Protein AF-A0A2S6IR15-F1 (afdb_monomer)

Sequence (65 aa):
MLSNYILLGMPGVGTWVVIVVAILILFGGKKIPELMRGIGGGIKEFKDATKEDETKKEDTNNLDR

Solvent-accessible surface area (backbone atoms only — not comparable to full-atom values): 3837 Å² total; per-residue (Å²): 121,72,70,60,50,50,68,73,63,44,78,46,75,69,52,53,51,52,52,52,50,51,50,34,67,76,59,34,80,62,45,62,60,53,51,50,52,54,51,52,48,53,55,48,54,53,50,53,55,52,49,56,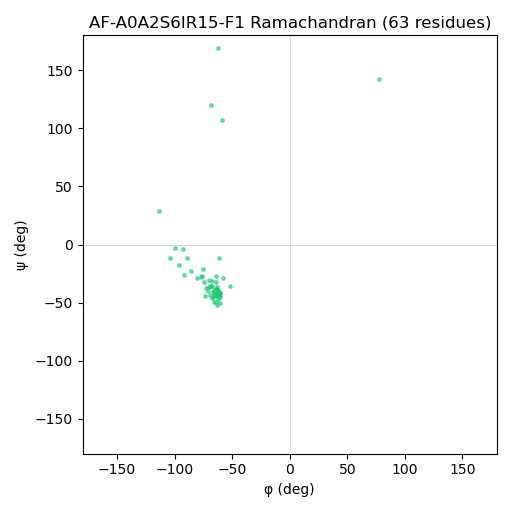57,52,56,61,55,58,62,65,67,65,74,80,114

Mean predicted aligned error: 10.73 Å

Secondary structure (DSSP, 8-state):
-HHHHHHHHS--HHHHHHHHHHHHHHH-TTHHHHHHHHHHHHHHHHHHHHHHHHHHHHHHHSS--

Organism: NCBI:txid191564

Foldseek 3Di:
DVVVCCVVVPCPPVNVVVVVVVCCVVCNPPNVVVVVVVVVVVVVVVVVVVVVVVVVVVVVVVVPD

InterPro domains:
  IPR003369 Sec-independent protein translocase protein TatA/B/E [PF02416] (12-54)
  IPR006312 Sec-independent protein translocase protein TatA/E [MF_00236] (8-59)
  IPR006312 Sec-independent protein translocase protein TatA/E [TIGR01411] (10-55)

pLDDT: mean 80.37, std 14.13, range [53.72, 95.88]

Structure (mmCIF, N/CA/C/O backbone):
data_AF-A0A2S6IR15-F1
#
_entry.id   AF-A0A2S6IR15-F1
#
loop_
_atom_site.group_PDB
_atom_site.id
_atom_site.type_symbol
_atom_site.label_atom_id
_atom_site.label_alt_id
_atom_site.label_comp_id
_atom_site.label_asym_id
_atom_site.label_entity_id
_atom_site.label_seq_id
_atom_site.pdbx_PDB_ins_code
_atom_site.Cartn_x
_atom_site.Cartn_y
_atom_site.Cartn_z
_atom_site.occupancy
_atom_site.B_iso_or_equiv
_atom_site.auth_seq_id
_atom_site.auth_comp_id
_atom_site.auth_asym_id
_atom_site.auth_atom_id
_atom_site.pdbx_PDB_model_num
ATOM 1 N N . MET A 1 1 ? 35.817 -15.233 -4.055 1.00 53.72 1 MET A N 1
ATOM 2 C CA . MET A 1 1 ? 34.971 -16.036 -4.967 1.00 53.72 1 MET A CA 1
ATOM 3 C C . MET A 1 1 ? 33.486 -15.918 -4.609 1.00 53.72 1 MET A C 1
ATOM 5 O O . MET A 1 1 ? 32.747 -15.416 -5.436 1.00 53.72 1 MET A O 1
ATOM 9 N N . LEU A 1 2 ? 33.044 -16.253 -3.386 1.00 57.75 2 LEU A N 1
ATOM 10 C CA . LEU A 1 2 ? 31.630 -16.111 -2.963 1.00 57.75 2 LEU A CA 1
ATOM 11 C C . LEU A 1 2 ? 31.138 -14.653 -2.830 1.00 57.75 2 LEU A C 1
ATOM 13 O O . LEU A 1 2 ? 30.014 -14.349 -3.212 1.00 57.75 2 LEU A O 1
ATOM 17 N N . SER A 1 3 ? 31.995 -13.730 -2.380 1.00 59.97 3 SER A N 1
ATOM 18 C CA . SER A 1 3 ? 31.639 -12.304 -2.232 1.00 59.97 3 SER A CA 1
ATOM 19 C C . SER A 1 3 ? 31.168 -11.627 -3.525 1.00 59.97 3 SER A C 1
ATOM 21 O O . SER A 1 3 ? 30.365 -10.703 -3.470 1.00 59.97 3 SER A O 1
ATOM 23 N N . ASN A 1 4 ? 31.641 -12.087 -4.689 1.00 59.66 4 ASN A N 1
ATOM 24 C CA . ASN A 1 4 ? 31.297 -11.475 -5.975 1.00 59.66 4 ASN A CA 1
ATOM 25 C C . ASN A 1 4 ? 29.882 -11.861 -6.441 1.00 59.66 4 ASN A C 1
ATOM 27 O O . ASN A 1 4 ? 29.217 -11.084 -7.118 1.00 59.66 4 ASN A O 1
ATOM 31 N N . TYR A 1 5 ? 29.394 -13.035 -6.026 1.00 63.50 5 TYR A N 1
ATOM 32 C CA . TYR A 1 5 ? 28.021 -13.471 -6.281 1.00 63.50 5 TYR A CA 1
ATOM 33 C C . TYR A 1 5 ? 27.011 -12.779 -5.370 1.00 63.50 5 TYR A C 1
ATOM 35 O O . TYR A 1 5 ? 25.869 -12.610 -5.767 1.00 63.50 5 TYR A O 1
ATOM 43 N N . ILE A 1 6 ? 27.416 -12.339 -4.177 1.00 64.56 6 ILE A N 1
ATOM 44 C CA . ILE A 1 6 ? 26.549 -11.546 -3.297 1.00 64.56 6 ILE A CA 1
ATOM 45 C C . ILE A 1 6 ? 26.359 -10.142 -3.884 1.00 64.56 6 ILE A C 1
ATOM 47 O O . ILE A 1 6 ? 25.243 -9.646 -3.909 1.00 64.56 6 ILE A O 1
ATOM 51 N N . LEU A 1 7 ? 27.406 -9.532 -4.450 1.00 60.22 7 LEU A N 1
ATOM 52 C CA . LEU A 1 7 ? 27.302 -8.222 -5.104 1.00 60.22 7 LEU A CA 1
ATOM 53 C C . LEU A 1 7 ? 26.520 -8.266 -6.434 1.00 60.22 7 LEU A C 1
ATOM 55 O O . LEU A 1 7 ? 25.784 -7.332 -6.735 1.00 60.22 7 LEU A O 1
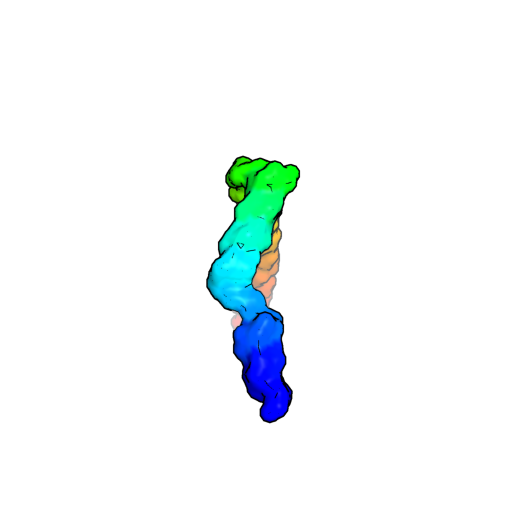ATOM 59 N N . LEU A 1 8 ? 26.657 -9.345 -7.215 1.00 63.19 8 LEU A N 1
ATOM 60 C CA . LEU A 1 8 ? 25.938 -9.539 -8.485 1.00 63.19 8 LEU A CA 1
ATOM 61 C C . LEU A 1 8 ? 24.533 -10.156 -8.303 1.00 63.19 8 LEU A C 1
ATOM 63 O O . LEU A 1 8 ? 23.676 -10.012 -9.170 1.00 63.19 8 LEU A O 1
ATOM 67 N N . GLY A 1 9 ? 24.305 -10.858 -7.191 1.00 65.38 9 GLY A N 1
ATOM 68 C CA . GLY A 1 9 ? 23.066 -11.567 -6.859 1.00 65.38 9 GLY A CA 1
ATOM 69 C C . GLY A 1 9 ? 22.189 -10.862 -5.825 1.00 65.38 9 GLY A C 1
ATOM 70 O O . GLY A 1 9 ? 21.027 -11.232 -5.673 1.00 65.38 9 GLY A O 1
ATOM 71 N N . MET A 1 10 ? 22.690 -9.832 -5.137 1.00 71.56 10 MET A N 1
ATOM 72 C CA . MET A 1 10 ? 21.821 -8.904 -4.423 1.00 71.56 10 MET A CA 1
ATOM 73 C C . MET A 1 10 ? 21.037 -8.112 -5.469 1.00 71.56 10 MET A C 1
ATOM 75 O O . MET A 1 10 ? 21.655 -7.419 -6.281 1.00 71.56 10 MET A O 1
ATOM 79 N N . PRO A 1 11 ? 19.693 -8.176 -5.473 1.00 72.56 11 PRO A N 1
ATOM 80 C CA . PRO A 1 11 ? 18.910 -7.272 -6.292 1.00 72.56 11 PRO A CA 1
ATOM 81 C C . PRO A 1 11 ? 19.264 -5.850 -5.857 1.00 72.56 11 PRO A C 1
ATOM 83 O O . PRO A 1 11 ? 18.925 -5.410 -4.757 1.00 72.56 11 PRO A O 1
ATOM 86 N N . GLY A 1 12 ? 20.018 -5.156 -6.709 1.00 81.56 12 GLY A N 1
ATOM 87 C CA . GLY A 1 12 ? 20.346 -3.757 -6.503 1.00 81.56 12 GLY A CA 1
ATOM 88 C C . GLY A 1 12 ? 19.076 -2.911 -6.507 1.00 81.56 12 GLY A C 1
ATOM 89 O O . GLY A 1 12 ? 17.997 -3.370 -6.895 1.00 81.56 12 GLY A O 1
ATOM 90 N N . VAL A 1 13 ? 19.202 -1.644 -6.113 1.00 84.19 13 VAL A N 1
ATOM 91 C CA . VAL A 1 13 ? 18.066 -0.707 -6.046 1.00 84.19 13 VAL A CA 1
ATOM 92 C C . VAL A 1 13 ? 17.285 -0.668 -7.372 1.00 84.19 13 VAL A C 1
ATOM 94 O O . VAL A 1 13 ? 16.060 -0.633 -7.359 1.00 84.19 13 VAL A O 1
ATOM 97 N N . GLY A 1 14 ? 17.969 -0.786 -8.519 1.00 86.19 14 GLY A N 1
ATOM 98 C CA . GLY A 1 14 ? 17.329 -0.858 -9.838 1.00 86.19 14 GLY A CA 1
ATOM 99 C C . GLY A 1 14 ? 16.397 -2.063 -10.025 1.00 86.19 14 GLY A C 1
ATOM 100 O O . GLY A 1 14 ? 15.295 -1.907 -10.544 1.00 86.19 14 GLY A O 1
ATOM 101 N N . THR A 1 15 ? 16.783 -3.251 -9.550 1.00 86.06 15 THR A N 1
ATOM 102 C CA . THR A 1 15 ? 15.949 -4.462 -9.640 1.00 86.06 15 THR A CA 1
ATOM 103 C C . THR A 1 15 ? 14.691 -4.330 -8.786 1.00 86.06 15 THR A C 1
ATOM 105 O O . THR A 1 15 ? 13.600 -4.673 -9.238 1.00 86.06 15 THR A O 1
ATOM 108 N N . TRP A 1 16 ? 14.815 -3.767 -7.581 1.00 87.81 16 TRP A N 1
ATOM 109 C CA . TRP A 1 16 ? 13.667 -3.485 -6.715 1.00 87.81 16 TRP A CA 1
ATOM 110 C C . TRP A 1 16 ? 12.675 -2.519 -7.362 1.00 87.81 16 TRP A C 1
ATOM 112 O O . TRP A 1 16 ? 11.470 -2.761 -7.310 1.00 87.81 16 TRP A O 1
ATOM 122 N N . VAL A 1 17 ? 13.161 -1.467 -8.027 1.00 91.44 17 VAL A N 1
ATOM 123 C CA . VAL A 1 17 ? 12.300 -0.524 -8.758 1.00 91.44 17 VAL A CA 1
ATOM 124 C C . VAL A 1 17 ? 11.531 -1.235 -9.873 1.00 91.44 17 VAL A C 1
ATOM 126 O O . VAL A 1 17 ? 10.320 -1.057 -9.976 1.00 91.44 17 VAL A O 1
ATOM 129 N N . VAL A 1 18 ? 12.190 -2.090 -10.662 1.00 92.44 18 VAL A N 1
ATOM 130 C CA . VAL A 1 18 ? 11.525 -2.855 -11.733 1.00 92.44 18 VAL A CA 1
ATOM 131 C C . VAL A 1 18 ? 10.449 -3.789 -11.173 1.00 92.44 18 VAL A C 1
ATOM 133 O O . VAL A 1 18 ? 9.354 -3.852 -11.728 1.00 92.44 18 VAL A O 1
ATOM 136 N N . ILE A 1 19 ? 10.716 -4.469 -10.054 1.00 92.06 19 ILE A N 1
ATOM 137 C CA . ILE A 1 19 ? 9.736 -5.344 -9.389 1.00 92.06 19 ILE A CA 1
ATOM 138 C C . ILE A 1 19 ? 8.518 -4.541 -8.923 1.00 92.06 19 ILE A C 1
ATOM 140 O O . ILE A 1 19 ? 7.382 -4.934 -9.189 1.00 92.06 19 ILE A O 1
ATOM 144 N N . VAL A 1 20 ? 8.735 -3.399 -8.268 1.00 91.06 20 VAL A N 1
ATOM 145 C CA . VAL A 1 20 ? 7.645 -2.529 -7.803 1.00 91.06 20 VAL A CA 1
ATOM 146 C C . VAL A 1 20 ? 6.814 -2.027 -8.983 1.00 91.06 20 VAL A C 1
ATOM 148 O O . VAL A 1 20 ? 5.587 -2.074 -8.928 1.00 91.06 20 VAL A O 1
ATOM 151 N N . VAL A 1 21 ? 7.457 -1.611 -10.075 1.00 93.19 21 VAL A N 1
ATOM 152 C CA . VAL A 1 21 ? 6.766 -1.181 -11.299 1.00 93.19 21 VAL A CA 1
ATOM 153 C C . VAL A 1 21 ? 5.966 -2.329 -11.919 1.00 93.19 21 VAL A C 1
ATOM 155 O O . VAL A 1 21 ? 4.809 -2.128 -12.282 1.00 93.19 21 VAL A O 1
ATOM 158 N N . ALA A 1 22 ? 6.521 -3.541 -11.989 1.00 94.00 22 ALA A N 1
ATOM 159 C CA . ALA A 1 22 ? 5.807 -4.709 -12.501 1.00 94.00 22 ALA A CA 1
ATOM 160 C C . ALA A 1 22 ? 4.551 -5.017 -11.669 1.00 94.00 22 ALA A C 1
ATOM 162 O O . ALA A 1 22 ? 3.468 -5.200 -12.225 1.00 94.00 22 ALA A O 1
ATOM 163 N N . ILE A 1 23 ? 4.660 -4.991 -10.339 1.00 92.81 23 ILE A N 1
ATOM 164 C CA . ILE A 1 23 ? 3.518 -5.174 -9.433 1.00 92.81 23 ILE A CA 1
ATOM 165 C C . ILE A 1 23 ? 2.487 -4.050 -9.627 1.00 92.81 23 ILE A C 1
ATOM 167 O O . ILE A 1 23 ? 1.289 -4.324 -9.682 1.00 92.81 23 ILE A O 1
ATOM 171 N N . LEU A 1 24 ? 2.922 -2.797 -9.778 1.00 92.25 24 LEU A N 1
ATOM 172 C CA . LEU A 1 24 ? 2.026 -1.664 -10.029 1.00 92.25 24 LEU A CA 1
ATOM 173 C C . LEU A 1 24 ? 1.288 -1.772 -11.368 1.00 92.25 24 LEU A C 1
ATOM 175 O O . LEU A 1 24 ? 0.151 -1.317 -11.449 1.00 92.25 24 LEU A O 1
ATOM 179 N N . ILE A 1 25 ? 1.891 -2.367 -12.398 1.00 93.06 25 ILE A N 1
ATOM 180 C CA . ILE A 1 25 ? 1.222 -2.617 -13.683 1.00 93.06 25 ILE A CA 1
ATOM 181 C C . ILE A 1 25 ? 0.207 -3.758 -13.547 1.00 93.06 25 ILE A C 1
ATOM 183 O O . ILE A 1 25 ? -0.920 -3.627 -14.019 1.00 93.06 25 ILE A O 1
ATOM 187 N N . LEU A 1 26 ? 0.575 -4.852 -12.874 1.00 92.69 26 LEU A N 1
ATOM 188 C CA . LEU A 1 26 ? -0.291 -6.027 -12.711 1.00 92.69 26 LEU A CA 1
ATOM 189 C C . LEU A 1 26 ? -1.497 -5.759 -11.801 1.00 92.69 26 LEU A C 1
ATOM 191 O O . LEU A 1 26 ? -2.615 -6.167 -12.107 1.00 92.69 26 LEU A O 1
ATOM 195 N N . PHE A 1 27 ? -1.278 -5.078 -10.679 1.00 90.75 27 PHE A N 1
ATOM 196 C CA . PHE A 1 27 ? -2.323 -4.798 -9.694 1.00 90.75 27 PHE A CA 1
ATOM 197 C C . PHE A 1 27 ? -2.952 -3.410 -9.875 1.00 90.75 27 PHE A C 1
ATOM 199 O O . PHE A 1 27 ? -4.045 -3.156 -9.370 1.00 90.75 27 PHE A O 1
ATOM 206 N N . GLY A 1 28 ? -2.305 -2.505 -10.607 1.00 85.44 28 GLY A N 1
ATOM 207 C CA . GLY A 1 28 ? -2.695 -1.102 -10.684 1.00 85.44 28 GLY A CA 1
ATOM 208 C C . GLY A 1 28 ? -2.264 -0.322 -9.437 1.00 85.44 28 GLY A C 1
ATOM 209 O O . GLY A 1 28 ? -2.374 -0.796 -8.304 1.00 85.44 28 GLY A O 1
ATOM 210 N N . GLY A 1 29 ? -1.844 0.933 -9.618 1.00 83.75 29 GLY A N 1
ATOM 211 C CA . GLY A 1 29 ? -1.371 1.786 -8.516 1.00 83.75 29 GLY A CA 1
ATOM 212 C C . GLY A 1 29 ? -2.397 2.084 -7.414 1.00 83.75 29 GLY A C 1
ATOM 213 O O . GLY A 1 29 ? -2.024 2.571 -6.351 1.00 83.75 29 GLY A O 1
ATOM 214 N N . LYS A 1 30 ? -3.679 1.769 -7.635 1.00 85.94 30 LYS A N 1
ATOM 215 C CA . LYS A 1 30 ? -4.764 1.974 -6.664 1.00 85.94 30 LYS A CA 1
ATOM 216 C C . LYS A 1 30 ? -5.038 0.767 -5.759 1.00 85.94 30 LYS A C 1
ATOM 218 O O . LYS A 1 30 ? -5.481 0.976 -4.635 1.00 85.94 30 LYS A O 1
ATOM 223 N N . LYS A 1 31 ? -4.739 -0.471 -6.181 1.00 87.75 31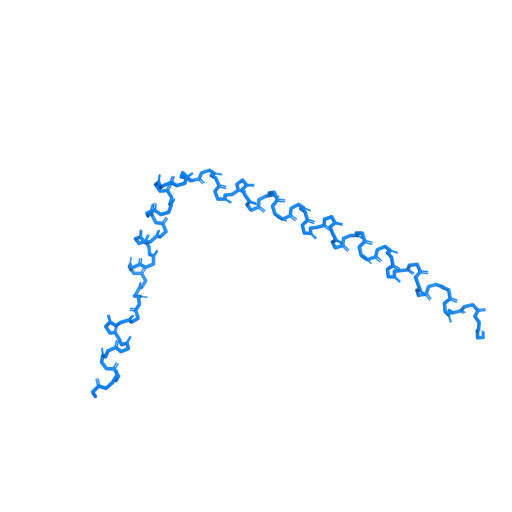 LYS A N 1
ATOM 224 C CA . LYS A 1 31 ? -5.086 -1.666 -5.383 1.00 87.75 31 LYS A CA 1
ATOM 225 C C . LYS A 1 31 ? -4.215 -1.836 -4.144 1.00 87.75 31 LYS A C 1
ATOM 227 O O . LYS A 1 31 ? -4.714 -2.222 -3.098 1.00 87.75 31 LYS A O 1
ATOM 232 N N . ILE A 1 32 ? -2.927 -1.525 -4.236 1.00 88.25 32 ILE A N 1
ATOM 233 C CA . ILE A 1 32 ? -2.009 -1.601 -3.093 1.00 88.25 32 ILE A CA 1
ATOM 234 C C . ILE A 1 32 ? -2.427 -0.669 -1.935 1.00 88.25 32 ILE A C 1
ATOM 236 O O . ILE A 1 32 ? -2.549 -1.158 -0.811 1.00 88.25 32 ILE A O 1
ATOM 240 N N . PRO A 1 33 ? -2.708 0.632 -2.154 1.00 85.12 33 PRO A N 1
ATOM 241 C CA . PRO A 1 33 ? -3.190 1.502 -1.081 1.00 85.12 33 PRO A CA 1
ATOM 242 C C . PRO A 1 33 ? -4.592 1.130 -0.583 1.00 85.12 33 PRO A C 1
ATOM 244 O O . PRO A 1 33 ? -4.872 1.295 0.602 1.00 85.12 33 PRO A O 1
ATOM 247 N N . GLU A 1 34 ? -5.464 0.600 -1.441 1.00 91.56 34 GLU A N 1
ATOM 248 C CA . GLU A 1 34 ? -6.796 0.121 -1.051 1.00 91.56 34 GLU A CA 1
ATOM 249 C C . GLU A 1 34 ? -6.715 -1.106 -0.123 1.00 91.56 34 GLU A C 1
ATOM 251 O O . GLU A 1 34 ? -7.335 -1.116 0.941 1.00 91.56 34 GLU A O 1
ATOM 256 N N . LEU A 1 35 ? -5.855 -2.078 -0.451 1.00 91.12 35 LEU A N 1
ATOM 257 C CA . LEU A 1 35 ? -5.560 -3.237 0.400 1.00 91.12 35 LEU A CA 1
ATOM 258 C C . LEU A 1 35 ? -4.904 -2.823 1.722 1.00 91.12 35 LEU A C 1
ATOM 260 O O . LEU A 1 35 ? -5.302 -3.306 2.778 1.00 91.12 35 LEU A O 1
ATOM 264 N N . MET A 1 36 ? -3.942 -1.896 1.689 1.00 92.19 36 MET A N 1
ATOM 265 C CA . MET A 1 36 ? -3.318 -1.374 2.909 1.00 92.19 36 MET A CA 1
ATOM 266 C C . MET A 1 36 ? -4.319 -0.654 3.816 1.00 92.19 36 MET A C 1
ATOM 268 O O . MET A 1 36 ? -4.248 -0.808 5.033 1.00 92.19 36 MET A O 1
ATOM 272 N N . ARG A 1 37 ? -5.265 0.111 3.256 1.00 93.44 37 ARG A N 1
ATOM 273 C CA . ARG A 1 37 ? -6.329 0.761 4.040 1.00 93.44 37 ARG A CA 1
ATOM 274 C C . ARG A 1 37 ? -7.274 -0.263 4.666 1.00 93.44 37 ARG A C 1
ATOM 276 O O . ARG A 1 37 ? -7.612 -0.106 5.835 1.00 93.44 37 ARG A O 1
ATOM 283 N N . GLY A 1 38 ? -7.651 -1.309 3.929 1.00 94.19 38 GLY A N 1
ATOM 284 C CA . GLY A 1 38 ? -8.485 -2.397 4.451 1.00 94.19 38 GLY A CA 1
ATOM 285 C C . GLY A 1 38 ? -7.800 -3.180 5.576 1.00 94.19 38 GLY A C 1
ATOM 286 O O . GLY A 1 38 ? -8.361 -3.331 6.659 1.00 94.19 38 GLY A O 1
ATOM 287 N N . ILE A 1 39 ? -6.553 -3.608 5.357 1.00 95.31 39 ILE A N 1
ATOM 288 C CA . ILE A 1 39 ? -5.756 -4.336 6.358 1.00 95.31 39 ILE A CA 1
ATOM 289 C C . ILE A 1 39 ? -5.460 -3.445 7.572 1.00 95.31 39 ILE A C 1
ATOM 291 O O . ILE A 1 39 ? -5.598 -3.884 8.710 1.00 95.31 39 ILE A O 1
ATOM 295 N N . GLY A 1 40 ? -5.091 -2.181 7.349 1.00 94.06 40 GLY A N 1
ATOM 296 C CA . GLY A 1 40 ? -4.800 -1.228 8.420 1.00 94.06 40 GLY A CA 1
ATOM 297 C C . GLY A 1 40 ? -6.012 -0.926 9.303 1.00 94.06 40 GLY A C 1
ATOM 298 O O . GLY A 1 40 ? -5.855 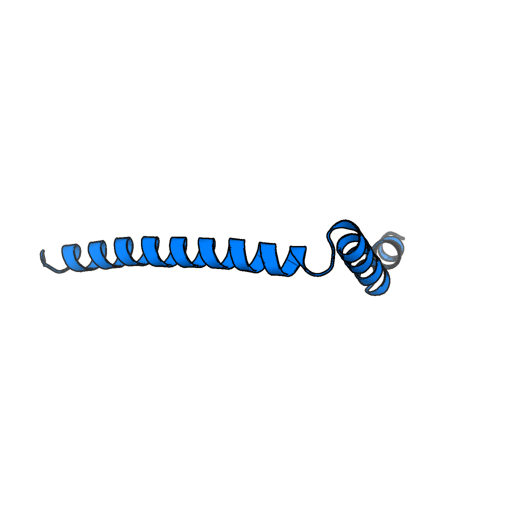-0.800 10.516 1.00 94.06 40 GLY A O 1
ATOM 299 N N . GLY A 1 41 ? -7.212 -0.862 8.716 1.00 95.88 41 GLY A N 1
ATOM 300 C CA . GLY A 1 41 ? -8.470 -0.751 9.459 1.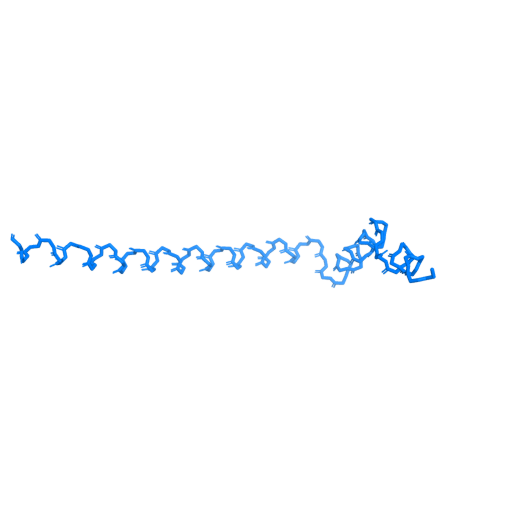00 95.88 41 GLY A CA 1
ATOM 301 C C . GLY A 1 41 ? -8.723 -1.969 10.347 1.00 95.88 41 GLY A C 1
ATOM 302 O O . GLY A 1 41 ? -8.878 -1.813 11.555 1.00 95.88 41 GLY A O 1
ATOM 303 N N . GLY A 1 42 ? -8.644 -3.177 9.777 1.00 95.62 42 GLY A N 1
ATOM 304 C CA . GLY A 1 42 ? -8.873 -4.418 10.524 1.00 95.62 42 GLY A CA 1
ATOM 305 C C . GLY A 1 42 ? -7.863 -4.652 11.653 1.00 95.62 42 GLY A C 1
ATOM 306 O O . GLY A 1 42 ? -8.247 -5.044 12.751 1.00 95.62 42 GLY A O 1
ATOM 307 N N . ILE A 1 43 ? -6.575 -4.350 11.435 1.00 95.75 43 ILE A N 1
ATOM 308 C CA . ILE A 1 43 ? -5.550 -4.434 12.494 1.00 95.75 43 ILE A CA 1
ATOM 309 C C . ILE A 1 43 ? -5.843 -3.430 13.618 1.00 95.75 43 ILE A C 1
ATOM 311 O O . ILE A 1 43 ? -5.627 -3.739 14.791 1.00 95.75 43 ILE A O 1
ATOM 315 N N . LYS A 1 44 ? -6.325 -2.226 13.281 1.00 94.44 44 LYS A N 1
ATOM 316 C CA . LYS A 1 44 ? -6.676 -1.206 14.273 1.00 94.44 44 LYS A CA 1
ATOM 317 C C . LYS A 1 44 ? -7.859 -1.657 15.132 1.00 94.44 44 LYS A C 1
ATOM 319 O O . LYS A 1 44 ? -7.739 -1.633 16.350 1.00 94.44 44 LYS A O 1
ATOM 324 N N . GLU A 1 45 ? -8.939 -2.119 14.508 1.00 94.62 45 GLU A N 1
ATOM 325 C CA . GLU A 1 45 ? -10.130 -2.631 15.203 1.00 94.62 45 GLU A CA 1
ATOM 326 C C . GLU A 1 45 ? -9.794 -3.836 16.088 1.00 94.62 45 GLU A C 1
ATOM 328 O O . GLU A 1 45 ? -10.216 -3.893 17.241 1.00 94.62 45 GLU A O 1
ATOM 333 N N . PHE A 1 46 ? -8.961 -4.758 15.594 1.00 94.25 46 PHE A N 1
ATOM 334 C CA . PHE A 1 46 ? -8.499 -5.907 16.373 1.00 94.25 46 PHE A CA 1
ATOM 335 C C . PHE A 1 46 ? -7.693 -5.483 17.608 1.00 94.25 46 PHE A C 1
ATOM 337 O O . PHE A 1 46 ? -7.883 -6.020 18.703 1.00 94.25 46 PHE A O 1
ATOM 344 N N . LYS A 1 47 ? -6.801 -4.498 17.448 1.00 92.31 47 LYS A N 1
ATOM 345 C CA . LYS A 1 47 ? -6.015 -3.957 18.560 1.00 92.31 47 LYS A CA 1
ATOM 346 C C . LYS A 1 47 ? -6.904 -3.263 19.587 1.00 92.31 47 LYS A C 1
ATOM 348 O O . LYS A 1 47 ? -6.694 -3.458 20.779 1.00 92.31 47 LYS A O 1
ATOM 353 N N . ASP A 1 48 ? -7.863 -2.461 19.136 1.00 92.94 48 ASP A N 1
ATOM 354 C CA . ASP A 1 48 ? -8.752 -1.706 20.019 1.00 92.94 48 ASP A CA 1
ATOM 355 C C . ASP A 1 48 ? -9.636 -2.663 20.843 1.00 92.94 48 ASP A C 1
ATOM 357 O O . ASP A 1 48 ? -9.696 -2.522 22.063 1.00 92.94 48 ASP A O 1
ATOM 361 N N . ALA A 1 49 ? -10.195 -3.708 20.217 1.00 90.69 49 ALA A N 1
ATOM 362 C CA . ALA A 1 49 ? -10.961 -4.748 20.910 1.00 90.69 49 ALA A CA 1
ATOM 363 C C . ALA A 1 49 ? -10.120 -5.514 21.950 1.00 90.69 49 ALA A C 1
ATOM 365 O O . ALA A 1 49 ? -10.552 -5.716 23.082 1.00 90.69 49 ALA A O 1
ATOM 366 N N . THR A 1 50 ? -8.883 -5.880 21.596 1.00 89.56 50 THR A N 1
ATOM 367 C CA . THR A 1 50 ? -7.975 -6.587 22.518 1.00 89.56 50 THR A CA 1
ATOM 368 C C . THR A 1 50 ? 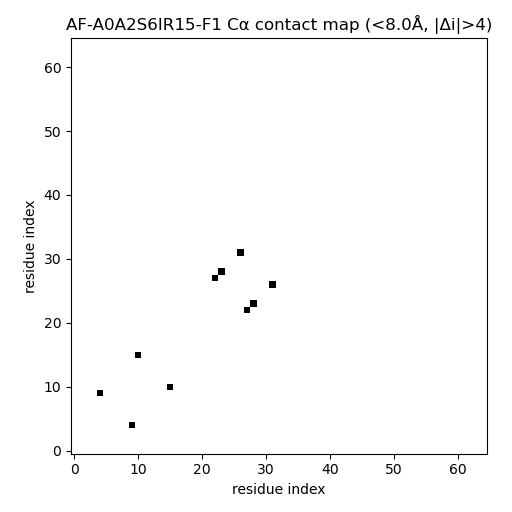-7.615 -5.716 23.728 1.00 89.56 50 THR A C 1
ATOM 370 O O . THR A 1 50 ? -7.556 -6.198 24.855 1.00 89.56 50 THR A O 1
ATOM 373 N N . LYS A 1 51 ? -7.422 -4.410 23.520 1.00 87.69 51 LYS A N 1
ATOM 374 C CA . LYS A 1 51 ? -7.060 -3.464 24.584 1.00 87.69 51 LYS A CA 1
ATOM 375 C C . LYS A 1 51 ? -8.207 -3.238 25.571 1.00 87.69 51 LYS A C 1
ATOM 377 O O . LYS A 1 51 ? -7.966 -3.082 26.766 1.00 87.69 51 LYS A O 1
ATOM 382 N N . GLU A 1 52 ? -9.448 -3.227 25.091 1.00 79.56 52 GLU A N 1
ATOM 383 C CA . GLU A 1 52 ? -10.638 -3.109 25.940 1.00 79.56 52 GLU A CA 1
ATOM 384 C C . GLU A 1 52 ? -10.802 -4.338 26.857 1.00 79.56 52 GLU A C 1
ATOM 386 O O . GLU A 1 52 ? -11.080 -4.190 28.052 1.00 79.56 52 GLU A O 1
ATOM 391 N N . ASP A 1 53 ? -10.514 -5.536 26.338 1.00 75.56 53 ASP A N 1
ATOM 392 C CA . ASP A 1 53 ? -10.495 -6.785 27.113 1.00 75.56 53 ASP A CA 1
ATOM 393 C C . ASP A 1 53 ? -9.354 -6.846 28.145 1.00 75.56 53 ASP A C 1
ATOM 395 O O . ASP A 1 53 ? -9.526 -7.405 29.232 1.00 75.56 53 ASP A O 1
ATOM 399 N N . GLU A 1 54 ? -8.188 -6.281 27.826 1.00 74.12 54 GLU A N 1
ATOM 400 C CA . GLU A 1 54 ? -7.055 -6.162 28.753 1.00 74.12 54 GLU A CA 1
ATOM 401 C C . GLU A 1 54 ? -7.365 -5.188 29.897 1.00 74.12 54 GLU A C 1
ATOM 403 O O . GLU A 1 54 ? -7.184 -5.530 31.066 1.00 74.12 54 GLU A O 1
ATOM 408 N N . THR A 1 55 ? -7.921 -4.014 29.579 1.00 69.31 55 THR A N 1
ATOM 409 C CA . THR A 1 55 ? -8.221 -2.974 30.581 1.00 69.31 55 THR A CA 1
ATOM 410 C C . THR A 1 55 ? -9.267 -3.462 31.596 1.00 69.31 55 THR A C 1
ATOM 412 O O . THR A 1 55 ? -9.112 -3.259 32.798 1.00 69.31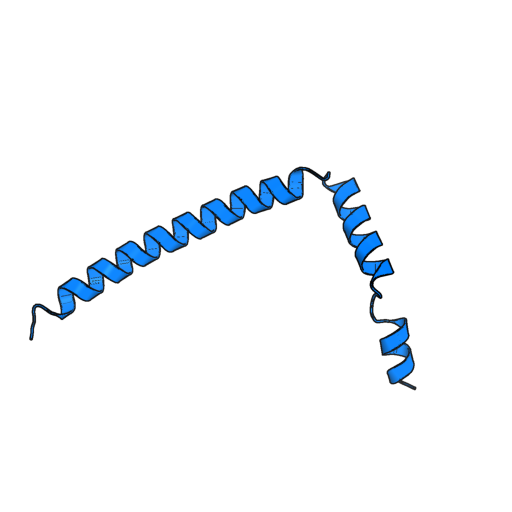 55 THR A O 1
ATOM 415 N N . LYS A 1 56 ? -10.283 -4.218 31.152 1.00 61.34 56 LYS A N 1
ATOM 416 C CA . LYS A 1 56 ? -11.282 -4.827 32.053 1.00 61.34 56 LYS A CA 1
ATOM 417 C C . LYS A 1 56 ? -10.711 -5.863 33.024 1.00 61.34 56 LYS A C 1
ATOM 419 O O . LYS A 1 56 ? -11.300 -6.075 34.083 1.00 61.34 56 LYS A O 1
ATOM 424 N N . LYS A 1 57 ? -9.612 -6.539 32.676 1.00 60.62 57 LYS A N 1
ATOM 425 C CA . LYS A 1 57 ? -8.988 -7.557 33.541 1.00 60.62 57 LYS A CA 1
ATOM 426 C C . LYS A 1 57 ? -8.120 -6.941 34.637 1.00 60.62 57 LYS A C 1
ATOM 428 O O . LYS A 1 57 ? -7.998 -7.533 35.711 1.00 60.62 57 LYS A O 1
ATOM 433 N N . GLU A 1 58 ? -7.547 -5.764 34.397 1.00 60.03 58 GLU A N 1
ATOM 434 C CA . GLU A 1 58 ? -6.693 -5.068 35.368 1.00 60.03 58 GLU A CA 1
ATOM 435 C C . GLU A 1 58 ? -7.498 -4.431 36.515 1.00 60.03 58 GLU A C 1
ATOM 437 O O . GLU A 1 58 ? -7.052 -4.458 37.666 1.00 60.03 58 GLU A O 1
ATOM 442 N N . ASP A 1 59 ? -8.724 -3.972 36.250 1.00 59.81 59 ASP A N 1
ATOM 443 C CA . ASP A 1 59 ? -9.597 -3.377 37.274 1.00 59.81 59 ASP A CA 1
ATOM 444 C C . ASP A 1 59 ? -10.127 -4.413 38.284 1.00 59.81 59 ASP A C 1
ATOM 446 O O . ASP A 1 59 ? -10.300 -4.112 39.465 1.00 59.81 59 ASP A O 1
ATOM 450 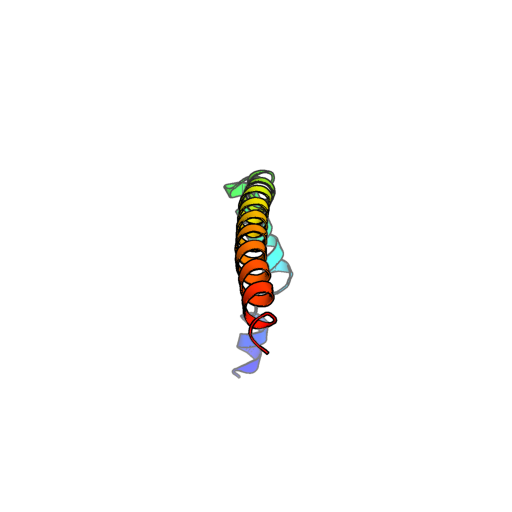N N . THR A 1 60 ? -10.317 -5.670 37.870 1.00 59.69 60 THR A N 1
ATOM 451 C CA . THR A 1 60 ? -10.776 -6.747 38.767 1.00 59.69 60 THR A CA 1
ATOM 452 C C . THR A 1 60 ? -9.708 -7.273 39.731 1.00 59.69 60 THR A C 1
ATOM 454 O O . THR A 1 60 ? -10.061 -7.844 40.757 1.00 59.69 60 THR A O 1
ATOM 457 N N . ASN A 1 61 ? -8.415 -7.080 39.450 1.00 60.84 61 ASN A N 1
ATOM 458 C CA . ASN A 1 61 ? -7.324 -7.626 40.275 1.00 60.84 61 ASN A CA 1
ATOM 459 C C . ASN A 1 61 ? -6.884 -6.680 41.414 1.00 60.84 61 ASN A C 1
ATOM 461 O O . ASN A 1 61 ? -6.140 -7.073 42.307 1.00 60.84 61 ASN A O 1
ATOM 465 N N . ASN A 1 62 ? -7.336 -5.422 41.394 1.00 60.28 62 ASN A N 1
ATOM 466 C CA . ASN A 1 62 ? -6.985 -4.419 42.405 1.00 60.28 62 ASN A CA 1
ATOM 467 C C . ASN A 1 62 ? -8.066 -4.222 43.483 1.00 60.28 62 ASN A C 1
ATOM 469 O O . ASN A 1 62 ? -7.849 -3.454 44.414 1.00 60.28 62 ASN A O 1
ATOM 473 N N . LEU A 1 63 ? -9.210 -4.911 43.380 1.00 62.03 63 LEU A N 1
ATOM 474 C CA . LEU A 1 63 ? -10.275 -4.886 44.394 1.00 62.03 63 LEU A CA 1
ATOM 475 C C . LEU A 1 63 ? -10.163 -6.011 45.445 1.00 62.03 63 LEU A C 1
ATOM 477 O O . LEU A 1 63 ? -10.955 -6.026 46.381 1.00 62.03 63 LEU A O 1
ATOM 481 N N . ASP A 1 64 ? -9.199 -6.928 45.302 1.00 61.28 64 ASP A N 1
ATOM 482 C CA . ASP A 1 64 ? -8.974 -8.081 46.199 1.00 61.28 64 ASP A CA 1
A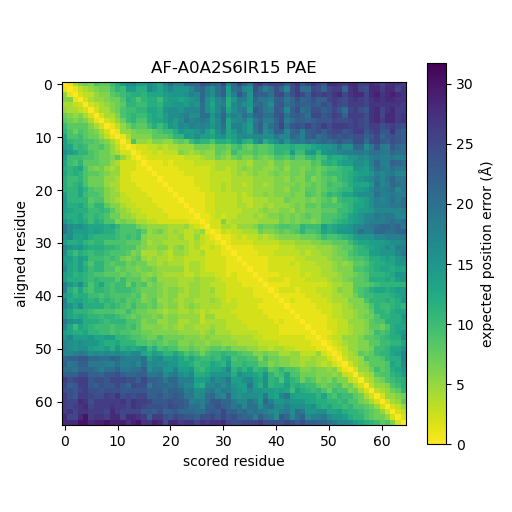TOM 483 C C . ASP A 1 64 ? -7.637 -7.979 46.978 1.00 61.28 64 ASP A C 1
ATOM 485 O O . ASP A 1 64 ? -6.999 -8.981 47.302 1.00 61.28 64 ASP A O 1
ATOM 489 N N . ARG A 1 65 ? -7.159 -6.753 47.248 1.00 53.97 65 ARG A N 1
ATOM 490 C CA . ARG A 1 65 ? -6.011 -6.485 48.136 1.00 53.97 65 ARG A CA 1
ATOM 491 C C . ARG A 1 65 ? -6.342 -5.483 49.228 1.00 53.97 65 ARG A C 1
ATOM 493 O O . ARG A 1 65 ? -6.986 -4.462 48.910 1.00 53.97 65 ARG A O 1
#

Radius of gyration: 23.15 Å; Cα contacts (8 Å, |Δi|>4): 5; chains: 1; bounding box: 46×18×62 Å